Protein AF-A0AAJ4EKH4-F1 (afdb_monomer_lite)

Organism: Spiroplasma citri (NCBI:txid2133)

Foldseek 3Di:
DDPDPDPLVVVVVVCVPDPFFKDKDKDDPPPCVVVVSLVVVVWDKDKDWDADPDADPDPDPDRPRIIIMMIIGHPVCDPPDPDPPD

Sequence (86 aa):
MHNSFDINTYLDEFYRISKTKFMLIWMNRQQIDYLDWVRKKDMLYDFILWNKTNPMPTNNHIYQDKEYCMIIYSKKHRIPNYKNDY

Structure (mmCIF, N/CA/C/O backbone):
data_AF-A0AAJ4EKH4-F1
#
_entry.id   AF-A0AAJ4EKH4-F1
#
loop_
_atom_site.group_PDB
_atom_site.id
_atom_site.type_symbol
_atom_site.label_atom_id
_atom_site.label_alt_id
_atom_site.label_comp_id
_atom_site.label_asym_id
_atom_site.label_entity_id
_atom_site.label_seq_id
_atom_site.pdbx_PDB_ins_code
_atom_site.Cartn_x
_atom_site.Cartn_y
_atom_site.Cartn_z
_atom_site.occupancy
_atom_site.B_iso_or_equiv
_atom_site.auth_seq_id
_atom_site.auth_comp_id
_atom_site.auth_asym_id
_atom_site.auth_atom_id
_atom_site.pdbx_PDB_model_num
ATOM 1 N N . MET A 1 1 ? 18.586 -15.527 17.649 1.00 37.34 1 MET A N 1
ATOM 2 C CA . MET A 1 1 ? 17.309 -15.589 16.906 1.00 37.34 1 MET A CA 1
ATOM 3 C C . MET A 1 1 ? 17.065 -14.203 16.341 1.00 37.34 1 MET A C 1
ATOM 5 O O . MET A 1 1 ? 17.236 -13.244 17.078 1.00 37.34 1 MET A O 1
ATOM 9 N N . HIS A 1 2 ? 16.865 -14.112 15.027 1.00 41.25 2 HIS A N 1
ATOM 10 C CA . HIS A 1 2 ? 16.905 -12.880 14.234 1.00 41.25 2 HIS A CA 1
ATOM 11 C C . HIS A 1 2 ? 16.083 -11.734 14.846 1.00 41.25 2 HIS A C 1
ATOM 13 O O . HIS A 1 2 ? 14.882 -11.883 15.052 1.00 41.25 2 HIS A O 1
ATOM 19 N N . ASN A 1 3 ? 16.721 -10.574 15.040 1.00 42.91 3 ASN A N 1
ATOM 20 C CA . ASN A 1 3 ? 16.056 -9.275 15.181 1.00 42.91 3 ASN A CA 1
ATOM 21 C C . ASN A 1 3 ? 15.436 -8.889 13.826 1.00 42.91 3 ASN A C 1
ATOM 23 O O . ASN A 1 3 ? 15.896 -7.965 13.157 1.00 42.91 3 ASN A O 1
ATOM 27 N N . SER A 1 4 ? 14.460 -9.666 13.359 1.00 59.03 4 SER A N 1
ATOM 28 C CA . SER A 1 4 ? 13.680 -9.322 12.177 1.00 59.03 4 SER A CA 1
ATOM 29 C C . SER A 1 4 ? 12.875 -8.073 12.516 1.00 59.03 4 SER A C 1
ATOM 31 O O . SER A 1 4 ? 12.182 -8.041 13.530 1.00 59.03 4 SER A O 1
ATOM 33 N N . PHE A 1 5 ? 13.012 -7.025 11.707 1.00 65.25 5 PHE A N 1
ATOM 34 C CA . PHE A 1 5 ? 12.275 -5.782 11.890 1.00 65.25 5 PHE A CA 1
ATOM 35 C C . PHE A 1 5 ? 10.771 -6.070 11.794 1.00 65.25 5 PHE A C 1
ATOM 37 O O . PHE A 1 5 ? 10.277 -6.424 10.724 1.00 65.25 5 PHE A O 1
ATOM 44 N N . ASP A 1 6 ? 10.053 -5.964 12.914 1.00 74.94 6 ASP A N 1
ATOM 45 C CA . ASP A 1 6 ? 8.612 -6.192 12.937 1.00 74.94 6 ASP A CA 1
ATOM 46 C C . ASP A 1 6 ? 7.883 -4.970 12.370 1.00 74.94 6 ASP A C 1
ATOM 48 O O . ASP A 1 6 ? 7.617 -3.976 13.053 1.00 74.94 6 ASP A O 1
ATOM 52 N N . ILE A 1 7 ? 7.575 -5.067 11.078 1.00 77.38 7 ILE A N 1
ATOM 53 C CA . ILE A 1 7 ? 6.843 -4.061 10.310 1.00 77.38 7 ILE A CA 1
ATOM 54 C C . ILE A 1 7 ? 5.520 -3.696 10.983 1.00 77.38 7 ILE A C 1
ATOM 56 O O . ILE A 1 7 ? 5.163 -2.521 10.996 1.00 77.38 7 ILE A O 1
ATOM 60 N N . ASN A 1 8 ? 4.812 -4.655 11.584 1.00 79.31 8 ASN A N 1
ATOM 61 C CA . ASN A 1 8 ? 3.504 -4.385 12.180 1.00 79.31 8 ASN A CA 1
ATOM 62 C C . ASN A 1 8 ? 3.621 -3.482 13.407 1.00 79.31 8 ASN A C 1
ATOM 64 O O . ASN A 1 8 ? 2.891 -2.497 13.513 1.00 79.31 8 ASN A O 1
ATOM 68 N N . THR A 1 9 ? 4.577 -3.778 14.291 1.00 82.69 9 THR A N 1
ATOM 69 C CA . THR A 1 9 ? 4.848 -2.956 15.478 1.00 82.69 9 THR A CA 1
ATOM 70 C C . THR A 1 9 ? 5.279 -1.542 15.082 1.00 82.69 9 THR A C 1
ATOM 72 O O . THR A 1 9 ? 4.809 -0.562 15.660 1.00 82.69 9 THR A O 1
ATOM 75 N N . TYR A 1 10 ? 6.113 -1.408 14.046 1.00 83.69 10 TYR A N 1
ATOM 76 C CA . TYR A 1 10 ? 6.497 -0.098 13.518 1.00 83.69 10 TYR A CA 1
ATOM 77 C C . TYR A 1 10 ? 5.285 0.680 12.987 1.00 83.69 10 TYR A C 1
ATOM 79 O O . TYR A 1 10 ? 5.071 1.830 13.364 1.00 83.69 10 TYR A O 1
ATOM 87 N N . LEU A 1 11 ? 4.450 0.052 12.155 1.00 83.06 11 LEU A N 1
ATOM 88 C CA . LEU A 1 11 ? 3.240 0.681 11.621 1.00 83.06 11 LEU A CA 1
ATOM 89 C C . LEU A 1 11 ? 2.260 1.089 12.725 1.00 83.06 11 LEU A C 1
ATOM 91 O O . LEU A 1 11 ? 1.638 2.145 12.618 1.00 83.06 11 LEU A O 1
ATOM 95 N N . ASP A 1 12 ? 2.142 0.299 13.793 1.00 84.94 12 ASP A N 1
ATOM 96 C CA . ASP A 1 12 ? 1.281 0.617 14.932 1.00 84.94 12 ASP A CA 1
ATOM 97 C C . ASP A 1 12 ? 1.764 1.853 15.706 1.00 84.94 12 ASP A C 1
ATOM 99 O O . ASP A 1 12 ? 0.947 2.722 16.031 1.00 84.94 12 ASP A O 1
ATOM 103 N N . GLU A 1 13 ? 3.071 2.003 15.936 1.00 85.56 13 GLU A N 1
ATOM 104 C CA . GLU A 1 13 ? 3.625 3.213 16.561 1.00 85.56 13 GLU A CA 1
ATOM 105 C C . GLU A 1 13 ? 3.462 4.447 15.660 1.00 85.56 13 GLU A C 1
ATOM 107 O O . GLU A 1 13 ? 3.047 5.515 16.121 1.00 85.56 13 GLU A O 1
ATOM 112 N N . PHE A 1 14 ? 3.676 4.303 14.348 1.00 82.25 14 PHE A N 1
ATOM 113 C CA . PHE A 1 14 ? 3.404 5.378 13.386 1.00 82.25 14 PHE A CA 1
ATOM 114 C C . PHE A 1 14 ? 1.930 5.771 13.373 1.00 82.25 14 PHE A C 1
ATOM 116 O O . PHE A 1 14 ? 1.587 6.959 13.403 1.00 82.25 14 PHE A O 1
ATOM 123 N N . TYR A 1 15 ? 1.045 4.777 13.382 1.00 83.31 15 TYR A N 1
ATOM 124 C CA . TYR A 1 15 ? -0.387 4.995 13.461 1.00 83.31 15 TYR A CA 1
ATOM 125 C C . TYR A 1 15 ? -0.766 5.709 14.757 1.00 83.31 15 TYR A C 1
ATOM 127 O O . TYR A 1 15 ? -1.618 6.594 14.723 1.00 83.31 15 TYR A O 1
ATOM 135 N N . ARG A 1 16 ? -0.141 5.381 15.891 1.00 85.12 16 ARG A N 1
ATOM 136 C CA . ARG A 1 16 ? -0.379 6.045 17.180 1.00 85.12 16 ARG A CA 1
ATOM 137 C C . ARG A 1 16 ? 0.037 7.516 17.161 1.00 85.12 16 ARG A C 1
ATOM 139 O O . ARG A 1 16 ? -0.735 8.359 17.616 1.00 85.12 16 ARG A O 1
ATOM 146 N N . ILE A 1 17 ? 1.222 7.825 16.635 1.00 86.56 17 ILE A N 1
ATOM 147 C CA . ILE A 1 17 ? 1.785 9.187 16.625 1.00 86.56 17 ILE A CA 1
ATOM 148 C C . ILE A 1 17 ? 1.053 10.089 15.620 1.00 86.56 17 ILE A C 1
ATOM 150 O O . ILE A 1 17 ? 0.858 11.283 15.865 1.00 86.56 17 ILE A O 1
ATOM 154 N N . SER A 1 18 ? 0.618 9.530 14.491 1.00 79.31 18 SER A N 1
ATOM 155 C CA . SER A 1 18 ? 0.024 10.314 13.414 1.00 79.31 18 SER A CA 1
ATOM 156 C C . SER A 1 18 ? -1.397 10.793 13.753 1.00 79.31 18 SER A C 1
ATOM 158 O O . SER A 1 18 ? -2.323 9.992 13.928 1.00 79.31 18 SER A O 1
ATOM 160 N N . LYS A 1 19 ? -1.592 12.119 13.842 1.00 75.62 19 LYS A N 1
ATOM 161 C CA . LYS A 1 19 ? -2.909 12.753 14.079 1.00 75.62 19 LYS A CA 1
ATOM 162 C C . LYS A 1 19 ? -3.830 12.601 12.868 1.00 75.62 19 LYS A C 1
ATOM 164 O O . LYS A 1 19 ? -4.988 12.214 13.007 1.00 75.62 19 LYS A O 1
ATOM 169 N N . THR A 1 20 ? -3.286 12.856 11.683 1.00 75.31 20 THR A N 1
ATOM 170 C CA . THR A 1 20 ? -3.952 12.639 10.398 1.00 75.31 20 THR A CA 1
ATOM 171 C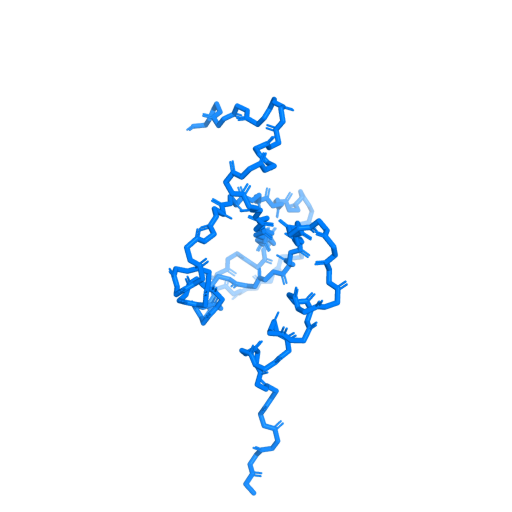 C . THR A 1 20 ? -3.476 11.303 9.869 1.00 75.31 20 THR A C 1
ATOM 173 O O . THR A 1 20 ? -2.312 11.191 9.509 1.00 75.31 20 THR A O 1
ATOM 176 N N . LYS A 1 21 ? -4.335 10.275 9.839 1.00 78.81 21 LYS A N 1
ATOM 177 C CA . LYS A 1 21 ? -3.926 8.932 9.396 1.00 78.81 21 LYS A CA 1
ATOM 178 C C . LYS A 1 21 ? -3.692 8.929 7.882 1.00 78.81 21 LYS A C 1
ATOM 180 O O . LYS A 1 21 ? -4.584 8.583 7.111 1.00 78.81 21 LYS A O 1
ATOM 185 N N . PHE A 1 22 ? -2.513 9.389 7.498 1.00 81.44 22 PHE A N 1
ATOM 186 C CA . PHE A 1 22 ? -1.976 9.451 6.153 1.00 81.44 22 PHE A CA 1
ATOM 187 C C . PHE A 1 22 ? -0.524 8.987 6.230 1.00 81.44 22 PHE A C 1
ATOM 189 O O . PHE A 1 22 ? 0.245 9.484 7.056 1.00 81.44 22 PHE A O 1
ATOM 196 N N . MET A 1 23 ? -0.168 8.015 5.404 1.00 81.75 23 MET A N 1
ATOM 197 C CA . MET A 1 23 ? 1.157 7.419 5.381 1.00 81.75 23 MET A CA 1
ATOM 198 C C . MET A 1 23 ?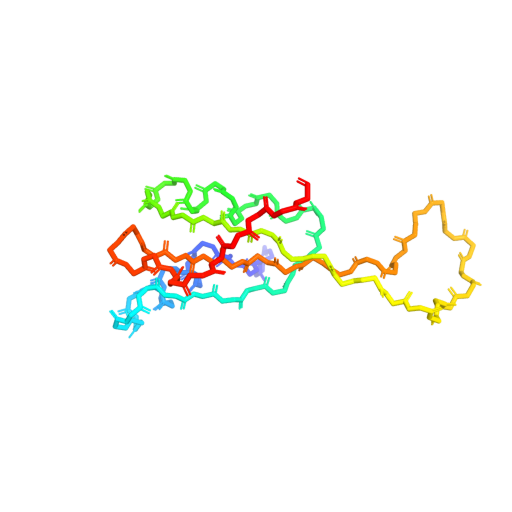 1.538 7.102 3.943 1.00 81.75 23 MET A C 1
ATOM 200 O O . MET A 1 23 ? 0.710 6.634 3.167 1.00 81.75 23 MET A O 1
ATOM 204 N N . LEU A 1 24 ? 2.795 7.353 3.598 1.00 83.44 24 LEU A N 1
ATOM 205 C CA . LEU A 1 24 ? 3.356 7.046 2.292 1.00 83.44 24 LEU A CA 1
ATOM 206 C C . LEU A 1 24 ? 4.569 6.151 2.519 1.00 83.44 24 LEU A C 1
ATOM 208 O O . LEU A 1 24 ? 5.492 6.530 3.241 1.00 83.44 24 LEU A O 1
ATOM 212 N N . ILE A 1 25 ? 4.525 4.943 1.964 1.00 83.06 25 ILE A N 1
ATOM 213 C CA . ILE A 1 25 ? 5.523 3.901 2.200 1.00 83.06 25 ILE A CA 1
ATOM 214 C C . ILE A 1 25 ? 6.054 3.418 0.859 1.00 83.06 25 ILE A C 1
ATOM 216 O O . ILE A 1 25 ? 5.305 2.889 0.039 1.00 83.06 25 ILE A O 1
ATOM 220 N N . TRP A 1 26 ? 7.360 3.556 0.664 1.00 81.19 26 TRP A N 1
ATOM 221 C CA . TRP A 1 26 ? 8.066 2.947 -0.456 1.00 81.19 26 TRP A CA 1
ATOM 222 C C . TRP A 1 26 ? 8.368 1.490 -0.137 1.00 81.19 26 TRP A C 1
ATOM 224 O O . TRP A 1 26 ? 8.913 1.183 0.924 1.00 81.19 26 TRP A O 1
ATOM 234 N N . MET A 1 27 ? 7.978 0.596 -1.039 1.00 75.50 27 MET A N 1
ATOM 235 C CA . MET A 1 27 ? 8.071 -0.840 -0.838 1.00 75.50 27 MET A CA 1
ATOM 236 C C . MET A 1 27 ? 8.384 -1.609 -2.118 1.00 75.50 27 MET A C 1
ATOM 238 O O . MET A 1 27 ? 8.127 -1.166 -3.235 1.00 75.50 27 MET A O 1
ATOM 242 N N . ASN A 1 28 ? 8.919 -2.813 -1.940 1.00 74.62 28 ASN A N 1
ATOM 243 C CA . ASN A 1 28 ? 9.060 -3.790 -3.014 1.00 74.62 28 ASN A CA 1
ATOM 244 C C . ASN A 1 28 ? 7.786 -4.632 -3.144 1.00 74.62 28 ASN A C 1
ATOM 246 O O . ASN A 1 28 ? 7.065 -4.855 -2.172 1.00 74.62 28 ASN A O 1
ATOM 250 N N . ARG A 1 29 ? 7.555 -5.202 -4.335 1.00 68.06 29 ARG A N 1
ATOM 251 C CA . ARG A 1 29 ? 6.365 -6.021 -4.651 1.00 68.06 29 ARG A CA 1
ATOM 252 C C . ARG A 1 29 ? 6.109 -7.177 -3.668 1.00 68.06 29 ARG A C 1
ATOM 254 O O . ARG A 1 29 ? 4.982 -7.637 -3.546 1.00 68.06 29 ARG A O 1
ATOM 261 N N . GLN A 1 30 ? 7.152 -7.677 -3.007 1.00 69.69 30 GLN A N 1
ATOM 262 C CA . GLN A 1 30 ? 7.077 -8.819 -2.091 1.00 69.69 30 GLN A CA 1
ATOM 263 C C . GLN A 1 30 ? 6.600 -8.460 -0.672 1.00 69.69 30 GLN A C 1
ATOM 265 O O . GLN A 1 30 ? 6.407 -9.363 0.136 1.00 69.69 30 GLN A O 1
ATOM 270 N N . GLN A 1 31 ? 6.396 -7.180 -0.346 1.00 71.12 31 GLN A N 1
ATOM 271 C CA . GLN A 1 31 ? 6.045 -6.750 1.012 1.00 71.12 31 GLN A CA 1
ATOM 272 C C . GLN A 1 31 ? 4.528 -6.829 1.274 1.00 71.12 31 GLN A C 1
ATOM 274 O O . GLN A 1 31 ? 3.851 -5.821 1.465 1.00 71.12 31 GLN A O 1
ATOM 279 N N . ILE A 1 32 ? 4.005 -8.059 1.279 1.00 70.94 32 ILE A N 1
ATOM 280 C CA . ILE A 1 32 ? 2.580 -8.383 1.479 1.00 70.94 32 ILE A CA 1
ATOM 281 C C . ILE A 1 32 ? 2.099 -8.006 2.893 1.00 70.94 32 ILE A C 1
ATOM 283 O O . ILE A 1 32 ? 0.949 -7.603 3.057 1.00 70.94 32 ILE A O 1
ATOM 287 N N . ASP A 1 33 ? 2.981 -8.038 3.893 1.00 77.06 33 ASP A N 1
ATOM 288 C CA . ASP A 1 33 ? 2.634 -7.810 5.305 1.00 77.06 33 ASP A CA 1
ATOM 289 C C . ASP A 1 33 ? 1.968 -6.446 5.569 1.00 77.06 33 ASP A C 1
ATOM 291 O O . ASP A 1 33 ? 1.082 -6.330 6.418 1.00 77.06 33 ASP A O 1
ATOM 295 N N . TYR A 1 34 ? 2.323 -5.410 4.798 1.00 77.56 34 TYR A N 1
ATOM 296 C CA . TYR A 1 34 ? 1.693 -4.094 4.924 1.00 77.56 34 TYR A CA 1
ATOM 297 C C . TYR A 1 34 ? 0.222 -4.105 4.489 1.00 77.56 34 TYR A C 1
ATOM 299 O O . TYR A 1 34 ? -0.599 -3.418 5.095 1.00 77.56 34 TYR A O 1
ATOM 307 N N . LEU A 1 35 ? -0.130 -4.881 3.457 1.00 78.25 35 LEU A N 1
ATOM 308 C CA . LEU A 1 35 ? -1.509 -4.977 2.969 1.00 78.25 35 LEU A CA 1
ATOM 309 C C . LEU A 1 35 ? -2.419 -5.625 4.010 1.00 78.25 35 LEU A C 1
ATOM 311 O O . LEU A 1 35 ? -3.538 -5.157 4.236 1.00 78.25 35 LEU A O 1
ATOM 315 N N . ASP A 1 36 ? -1.928 -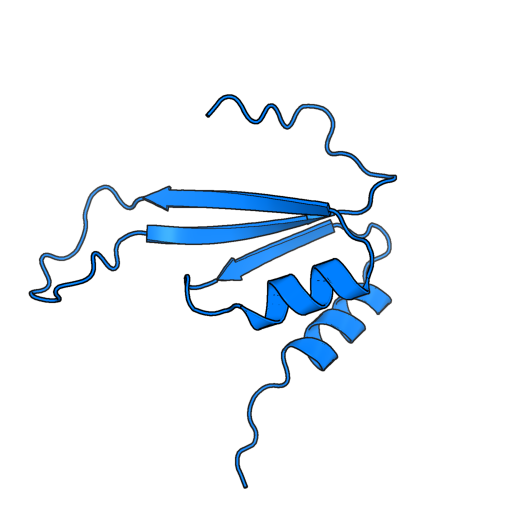6.667 4.675 1.00 82.69 36 ASP A N 1
ATOM 316 C CA . ASP A 1 36 ? -2.671 -7.331 5.740 1.00 82.69 36 ASP A CA 1
ATOM 317 C C . ASP A 1 36 ? -2.849 -6.417 6.958 1.00 82.69 36 ASP A C 1
ATOM 319 O O . ASP A 1 36 ? -3.927 -6.403 7.562 1.00 82.69 36 ASP A O 1
ATOM 323 N N . TRP A 1 37 ? -1.849 -5.593 7.288 1.00 85.25 37 TRP A N 1
ATOM 324 C CA . TRP A 1 37 ? -1.972 -4.585 8.343 1.00 85.25 37 TRP A CA 1
ATOM 325 C C . TRP A 1 37 ? -3.032 -3.522 8.009 1.00 85.25 37 TRP A C 1
ATOM 327 O O . TRP A 1 37 ? -3.917 -3.250 8.826 1.00 85.25 37 TRP A O 1
ATOM 337 N N . VAL A 1 38 ? -3.008 -2.971 6.790 1.00 84.50 38 VAL A N 1
ATOM 338 C CA . VAL A 1 38 ? -3.982 -1.962 6.331 1.00 84.50 38 VAL A CA 1
ATOM 339 C C . VAL A 1 38 ? -5.410 -2.505 6.374 1.00 84.50 38 VAL A C 1
ATOM 341 O O . VAL A 1 38 ? -6.316 -1.825 6.865 1.00 84.50 38 VAL A O 1
ATOM 344 N N . ARG A 1 39 ? -5.607 -3.751 5.918 1.00 82.12 39 ARG A N 1
ATOM 345 C CA . ARG A 1 39 ? -6.909 -4.436 5.954 1.00 82.12 39 ARG A CA 1
ATOM 346 C C . ARG A 1 39 ? -7.419 -4.621 7.380 1.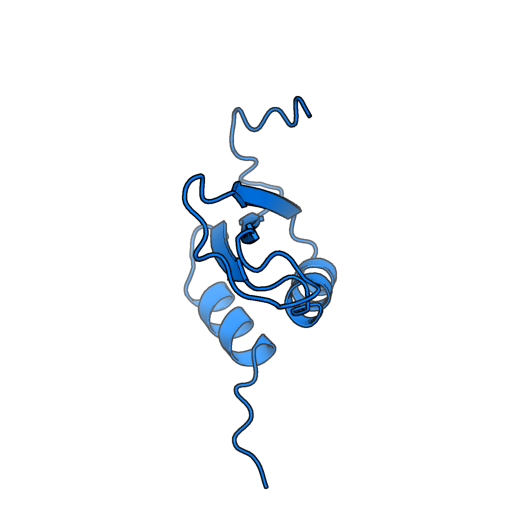00 82.12 39 ARG A C 1
ATOM 348 O O . ARG A 1 39 ? -8.585 -4.339 7.640 1.00 82.12 39 ARG A O 1
ATOM 355 N N . LYS A 1 40 ? -6.557 -5.033 8.318 1.00 86.62 40 LYS A N 1
ATOM 356 C CA . LYS A 1 40 ? -6.922 -5.190 9.740 1.00 86.62 40 LYS A CA 1
ATOM 357 C C . LYS A 1 40 ? -7.359 -3.876 10.394 1.00 86.62 40 LYS A C 1
ATOM 359 O O . LYS A 1 40 ? -8.194 -3.901 11.293 1.00 86.62 40 LYS A O 1
ATOM 364 N N . LYS A 1 41 ? -6.804 -2.737 9.967 1.00 82.00 41 LYS A N 1
ATOM 365 C CA . LYS A 1 41 ? -7.125 -1.403 10.509 1.00 82.00 41 LYS A CA 1
ATOM 366 C C . LYS A 1 41 ? -8.270 -0.690 9.771 1.00 82.00 41 LYS A C 1
ATOM 368 O O . LYS A 1 41 ? -8.562 0.456 10.106 1.00 82.00 41 LYS A O 1
ATOM 373 N N . ASP A 1 42 ? -8.908 -1.343 8.794 1.00 81.88 42 ASP A N 1
ATOM 374 C CA . ASP A 1 42 ? -9.995 -0.788 7.966 1.00 81.88 42 ASP A CA 1
ATOM 375 C C . ASP A 1 42 ? -9.630 0.555 7.288 1.00 81.88 42 ASP A C 1
ATOM 377 O O . ASP A 1 42 ? -10.441 1.481 7.157 1.00 81.88 42 ASP A O 1
ATOM 381 N N . MET A 1 43 ? -8.367 0.678 6.870 1.00 81.06 43 MET A N 1
ATOM 382 C CA . MET A 1 43 ? -7.842 1.856 6.177 1.00 81.06 43 MET A CA 1
ATOM 383 C C . MET A 1 43 ? -7.917 1.688 4.656 1.00 81.06 43 MET A C 1
ATOM 385 O O . MET A 1 43 ? -7.961 0.574 4.135 1.00 81.06 43 MET A O 1
ATOM 389 N N . LEU A 1 44 ? -7.937 2.810 3.935 1.00 82.19 44 LEU A N 1
ATOM 390 C CA . LEU A 1 44 ? -7.854 2.815 2.477 1.00 82.19 44 LEU A CA 1
ATOM 391 C C . LEU A 1 44 ? -6.389 2.844 2.055 1.00 82.19 44 LEU A C 1
ATOM 393 O O . LEU A 1 44 ? -5.550 3.415 2.757 1.00 82.19 44 LEU A O 1
ATOM 397 N N . TYR A 1 45 ? -6.097 2.243 0.907 1.00 82.25 45 TYR A N 1
ATOM 398 C CA . TYR A 1 45 ? -4.778 2.298 0.305 1.00 82.25 45 TYR A CA 1
ATOM 399 C C . TYR A 1 45 ? -4.862 2.470 -1.207 1.00 82.25 45 TYR A C 1
ATOM 401 O O . TYR A 1 45 ? -5.793 1.970 -1.832 1.00 82.25 45 TYR A O 1
ATOM 409 N N . ASP A 1 46 ? -3.857 3.133 -1.766 1.00 82.31 46 ASP A N 1
ATOM 410 C CA . ASP A 1 46 ? -3.631 3.283 -3.200 1.00 82.31 46 ASP A CA 1
ATOM 411 C C . ASP A 1 46 ? -2.161 3.001 -3.526 1.00 82.31 46 ASP A C 1
ATOM 413 O O . ASP A 1 46 ? -1.277 3.158 -2.678 1.00 82.31 46 ASP A O 1
ATOM 417 N N . PHE A 1 47 ? -1.893 2.583 -4.763 1.00 80.81 47 PHE A N 1
ATOM 418 C CA . PHE A 1 47 ? -0.543 2.304 -5.243 1.00 80.81 47 PHE A CA 1
ATOM 419 C C . PHE A 1 47 ? -0.111 3.326 -6.290 1.00 80.81 47 PHE A C 1
ATOM 421 O O . PHE A 1 47 ? -0.827 3.605 -7.247 1.00 80.81 47 PHE A O 1
ATOM 428 N N . ILE A 1 48 ? 1.106 3.833 -6.133 1.00 80.38 48 ILE A N 1
ATOM 429 C CA . ILE A 1 48 ? 1.822 4.611 -7.134 1.00 80.38 48 ILE A CA 1
ATOM 430 C C . ILE A 1 48 ? 2.999 3.774 -7.612 1.00 80.38 48 ILE A C 1
ATOM 432 O O . ILE A 1 48 ? 3.776 3.249 -6.815 1.00 80.38 48 ILE A O 1
ATOM 436 N N . LEU A 1 49 ? 3.125 3.655 -8.929 1.00 79.62 49 LEU A N 1
ATOM 437 C CA . LEU A 1 49 ? 4.244 2.992 -9.575 1.00 79.62 49 LEU A CA 1
ATOM 438 C C . LEU A 1 49 ? 5.207 4.046 -10.113 1.00 79.62 49 LEU A C 1
ATOM 440 O O . LEU A 1 49 ? 4.830 4.847 -10.968 1.00 79.62 49 LEU A O 1
ATOM 444 N N . TRP A 1 50 ? 6.454 4.012 -9.655 1.00 75.25 50 TRP A N 1
ATOM 445 C CA . TRP A 1 50 ? 7.526 4.799 -10.246 1.00 75.25 50 TRP A CA 1
ATOM 446 C C . TRP A 1 50 ? 8.381 3.908 -11.146 1.00 75.25 50 TRP A C 1
ATOM 448 O O . TRP A 1 50 ? 9.091 3.020 -10.673 1.00 75.25 50 TRP A O 1
ATOM 458 N N . ASN A 1 51 ? 8.321 4.159 -12.454 1.00 74.19 51 ASN A N 1
ATOM 459 C CA . ASN A 1 51 ? 9.165 3.491 -13.440 1.00 74.19 51 ASN A CA 1
ATOM 460 C C . ASN A 1 51 ? 10.371 4.384 -13.749 1.00 74.19 51 ASN A C 1
ATOM 462 O O . ASN A 1 51 ? 10.210 5.476 -14.302 1.00 74.19 51 ASN A O 1
ATOM 466 N N . LYS A 1 52 ? 11.583 3.931 -13.422 1.00 71.81 52 LYS A N 1
ATOM 467 C CA . LYS A 1 52 ? 12.808 4.641 -13.815 1.00 71.81 52 LYS A CA 1
ATOM 468 C C . LYS A 1 52 ? 13.013 4.498 -15.326 1.00 71.81 52 LYS A C 1
ATOM 470 O O . LYS A 1 52 ? 12.964 3.397 -15.862 1.00 71.81 52 LYS A O 1
ATOM 475 N N . THR A 1 53 ? 13.252 5.612 -16.014 1.00 69.19 53 THR A N 1
ATOM 476 C CA . THR A 1 53 ? 13.438 5.651 -17.478 1.00 69.19 53 THR A CA 1
ATOM 477 C C . THR A 1 53 ? 14.842 5.249 -17.932 1.00 69.19 53 THR A C 1
ATOM 479 O O . THR A 1 53 ? 15.030 4.956 -19.108 1.00 69.19 53 THR A O 1
ATOM 482 N N . ASN A 1 54 ? 15.819 5.214 -17.019 1.00 71.25 54 ASN A N 1
ATOM 483 C CA . ASN A 1 54 ? 17.199 4.809 -17.295 1.00 71.25 54 ASN A CA 1
ATOM 484 C C . ASN A 1 54 ? 17.634 3.670 -16.358 1.00 71.25 54 ASN A C 1
ATOM 486 O O . ASN A 1 54 ? 18.336 3.911 -15.371 1.00 71.25 54 ASN A O 1
ATOM 490 N N . PRO A 1 55 ? 17.155 2.444 -16.599 1.00 64.25 55 PRO A N 1
ATOM 491 C CA . PRO A 1 55 ? 17.523 1.304 -15.784 1.00 64.25 55 PRO A CA 1
ATOM 492 C C . PRO A 1 55 ? 18.948 0.841 -16.078 1.00 64.25 55 PRO A C 1
ATOM 494 O O . PRO A 1 55 ? 19.388 0.830 -17.228 1.00 64.25 55 PRO A O 1
ATOM 497 N N . MET A 1 56 ? 19.677 0.429 -15.038 1.00 69.50 56 MET A N 1
ATOM 498 C CA . MET A 1 56 ? 20.965 -0.227 -15.244 1.00 69.50 56 MET A CA 1
ATOM 499 C C . MET A 1 56 ? 20.693 -1.563 -15.950 1.00 69.50 56 MET A C 1
ATOM 501 O O . MET A 1 56 ? 19.925 -2.362 -15.404 1.00 69.50 56 MET A O 1
ATOM 505 N N . PRO A 1 57 ? 21.281 -1.825 -17.133 1.00 64.06 57 PRO A N 1
ATOM 506 C CA . PRO A 1 57 ? 21.030 -3.043 -17.895 1.00 64.06 57 PRO A CA 1
ATOM 507 C C . PRO A 1 57 ? 21.646 -4.229 -17.152 1.00 64.06 57 PRO A C 1
ATOM 509 O O . PRO A 1 57 ? 22.787 -4.623 -17.377 1.00 64.06 57 PRO A O 1
ATOM 512 N N . THR A 1 58 ? 20.893 -4.763 -16.199 1.00 59.75 58 THR A N 1
ATOM 513 C CA . THR A 1 58 ? 21.322 -5.847 -15.323 1.00 59.75 58 THR A CA 1
ATOM 514 C C . THR A 1 58 ? 20.634 -7.116 -15.800 1.00 59.75 58 THR A C 1
ATOM 516 O O . THR A 1 58 ? 19.431 -7.111 -16.043 1.00 59.75 58 THR A O 1
ATOM 519 N N . ASN A 1 59 ? 21.385 -8.209 -15.944 1.00 53.94 59 ASN A N 1
ATOM 520 C CA . ASN A 1 59 ? 20.926 -9.461 -16.559 1.00 53.94 59 ASN A CA 1
ATOM 521 C C . ASN A 1 59 ? 20.010 -10.302 -15.635 1.00 53.94 59 ASN A C 1
ATOM 523 O O . ASN A 1 59 ? 20.117 -11.526 -15.573 1.00 53.94 59 ASN A O 1
ATOM 527 N N . ASN A 1 60 ? 19.136 -9.644 -14.870 1.00 57.94 60 ASN A N 1
ATOM 528 C CA . ASN A 1 60 ? 18.154 -10.292 -14.012 1.00 57.94 60 ASN A CA 1
ATOM 529 C C . ASN A 1 60 ? 16.835 -10.439 -14.780 1.00 57.94 60 ASN A C 1
ATOM 531 O O . ASN A 1 60 ? 16.345 -9.488 -15.377 1.00 57.94 60 ASN A O 1
ATOM 535 N N . HIS A 1 61 ? 16.209 -11.618 -14.697 1.00 56.97 61 HIS A N 1
ATOM 536 C CA . HIS A 1 61 ? 14.906 -11.930 -15.315 1.00 56.97 61 HIS A CA 1
ATOM 537 C C . HIS A 1 61 ? 13.738 -11.050 -14.819 1.00 56.97 61 HIS A C 1
ATOM 539 O O . HIS A 1 61 ? 12.610 -11.180 -15.291 1.00 56.97 61 HIS A O 1
ATOM 545 N N . ILE A 1 62 ? 13.984 -10.176 -13.841 1.00 59.56 62 ILE A N 1
ATOM 546 C CA . ILE A 1 62 ? 12.998 -9.306 -13.213 1.00 59.56 62 ILE A CA 1
ATOM 547 C C . ILE A 1 62 ? 13.490 -7.871 -13.383 1.00 59.56 62 ILE A C 1
ATOM 549 O O . ILE A 1 62 ? 14.543 -7.523 -12.851 1.00 59.56 62 ILE A O 1
ATOM 553 N N . TYR A 1 63 ? 12.715 -7.045 -14.088 1.00 56.84 63 TYR A N 1
ATOM 554 C CA . TYR A 1 63 ? 12.946 -5.603 -14.182 1.00 56.84 63 TYR A CA 1
ATOM 555 C C . TYR A 1 63 ? 12.915 -4.988 -12.775 1.00 56.84 63 TYR A C 1
ATOM 557 O O . TYR A 1 63 ? 11.847 -4.872 -12.169 1.00 56.84 63 TYR A O 1
ATOM 565 N N . GLN A 1 64 ? 14.082 -4.613 -12.246 1.00 60.34 64 GLN A N 1
ATOM 566 C CA . GLN A 1 64 ? 14.239 -3.981 -10.924 1.00 60.34 64 GLN A CA 1
ATOM 567 C C . GLN A 1 64 ? 13.878 -2.484 -10.937 1.00 60.34 64 GLN A C 1
ATOM 569 O O . GLN A 1 64 ? 14.049 -1.778 -9.949 1.00 60.34 64 GLN A O 1
ATOM 574 N N . ASP A 1 65 ? 13.346 -2.002 -12.056 1.00 58.53 65 ASP A N 1
ATOM 575 C CA . ASP A 1 65 ? 13.232 -0.577 -12.385 1.00 58.53 65 ASP A CA 1
ATOM 576 C C . ASP A 1 65 ? 11.930 0.057 -11.896 1.00 58.53 65 ASP A C 1
ATOM 578 O O . ASP A 1 65 ? 11.640 1.225 -12.169 1.00 58.53 65 ASP A O 1
ATOM 582 N N . LYS A 1 66 ? 11.135 -0.756 -11.200 1.00 67.50 66 LYS A N 1
ATOM 583 C CA . LYS A 1 66 ? 9.798 -0.449 -10.722 1.00 67.50 66 LYS A CA 1
ATOM 584 C C . LYS A 1 66 ? 9.832 -0.320 -9.210 1.00 67.50 66 LYS A C 1
ATOM 586 O O . LYS A 1 66 ? 9.910 -1.322 -8.500 1.00 67.50 66 LYS A O 1
ATOM 591 N N . GLU A 1 67 ? 9.749 0.910 -8.727 1.00 72.88 67 GLU A N 1
ATOM 592 C CA . GLU A 1 67 ? 9.554 1.185 -7.308 1.00 72.88 67 GLU A CA 1
ATOM 593 C C . GLU A 1 67 ? 8.056 1.321 -7.039 1.00 72.88 67 GLU A C 1
ATOM 595 O O . GLU A 1 67 ? 7.349 2.062 -7.730 1.00 72.88 67 GLU A O 1
ATOM 600 N N . TYR A 1 68 ? 7.559 0.579 -6.051 1.00 76.94 68 TYR A N 1
ATOM 601 C CA . TYR A 1 68 ? 6.166 0.660 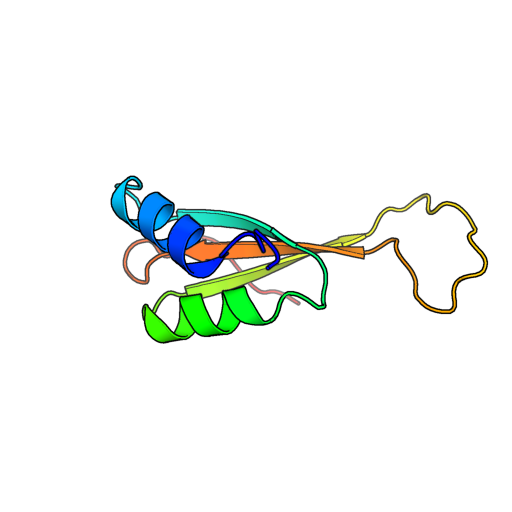-5.635 1.00 76.94 68 TYR A CA 1
ATOM 602 C C . TYR A 1 68 ? 6.067 1.576 -4.422 1.00 76.94 68 TYR A C 1
ATOM 604 O O . TYR A 1 68 ? 6.812 1.455 -3.453 1.00 76.94 68 TYR A O 1
ATOM 612 N N . CYS A 1 69 ? 5.118 2.492 -4.463 1.00 81.88 69 CYS A N 1
ATOM 613 C CA . CYS A 1 69 ? 4.783 3.354 -3.351 1.00 81.88 69 CYS A CA 1
ATOM 614 C C . CYS A 1 69 ? 3.336 3.078 -2.961 1.00 81.88 69 CYS A C 1
ATOM 616 O O . CYS A 1 69 ? 2.434 3.210 -3.784 1.00 81.88 69 CYS A O 1
ATOM 618 N N . MET A 1 70 ? 3.101 2.704 -1.708 1.00 82.56 70 MET A N 1
ATOM 619 C CA . MET A 1 70 ? 1.758 2.561 -1.164 1.00 82.56 70 MET A CA 1
ATOM 620 C C . MET A 1 70 ? 1.401 3.797 -0.346 1.00 82.56 70 MET A C 1
ATOM 622 O O . MET A 1 70 ? 2.125 4.187 0.573 1.00 82.56 70 MET A O 1
ATOM 626 N N . ILE A 1 71 ? 0.264 4.400 -0.670 1.00 83.44 71 ILE A N 1
ATOM 627 C CA . ILE A 1 71 ? -0.339 5.477 0.105 1.00 83.44 71 ILE A CA 1
ATOM 628 C C . ILE A 1 71 ? -1.449 4.859 0.938 1.00 83.44 71 ILE A C 1
ATOM 630 O O . ILE A 1 71 ? -2.338 4.224 0.389 1.00 83.44 71 ILE A O 1
ATOM 634 N N . ILE A 1 72 ? -1.416 5.062 2.249 1.00 83.56 72 ILE A N 1
ATOM 635 C CA . ILE A 1 72 ? -2.426 4.592 3.195 1.00 83.56 72 ILE A CA 1
ATOM 636 C C . ILE A 1 72 ? -3.104 5.819 3.794 1.00 83.56 72 ILE A C 1
ATOM 638 O O . ILE A 1 72 ? -2.431 6.724 4.290 1.00 83.56 72 ILE A O 1
ATOM 642 N N . TYR A 1 73 ? -4.431 5.856 3.787 1.00 81.94 73 TYR A N 1
ATOM 643 C CA . TYR A 1 73 ? -5.190 6.988 4.308 1.00 81.94 73 TYR A CA 1
ATOM 644 C C . TYR A 1 73 ? -6.502 6.569 4.979 1.00 81.94 73 TYR A C 1
ATOM 646 O O . TYR A 1 73 ? -7.081 5.516 4.707 1.00 81.94 73 TYR A O 1
ATOM 654 N N . SER A 1 74 ? -6.987 7.395 5.911 1.00 79.00 74 SER A N 1
ATOM 655 C CA . SER A 1 74 ? -8.285 7.152 6.554 1.00 79.00 74 SER A CA 1
ATOM 656 C C . SER A 1 74 ? -9.457 7.435 5.615 1.00 79.00 74 SER A C 1
ATOM 658 O O . SER A 1 74 ? -9.434 8.395 4.848 1.00 79.00 74 SER A O 1
ATOM 660 N N . LYS A 1 75 ? -10.562 6.700 5.794 1.00 70.19 75 LYS A N 1
ATOM 661 C CA . LYS A 1 75 ? -11.836 6.941 5.090 1.00 70.19 75 LYS A CA 1
ATOM 662 C C . LYS A 1 75 ? -12.374 8.371 5.254 1.00 70.19 75 LYS A C 1
ATOM 664 O O . LYS A 1 75 ? -13.053 8.870 4.363 1.00 70.19 75 LYS A O 1
ATOM 669 N N . LYS A 1 76 ? -12.075 9.030 6.383 1.00 66.50 76 LYS A N 1
ATOM 670 C CA . LYS A 1 76 ? -12.511 10.407 6.682 1.00 66.50 76 LYS A CA 1
ATOM 671 C C .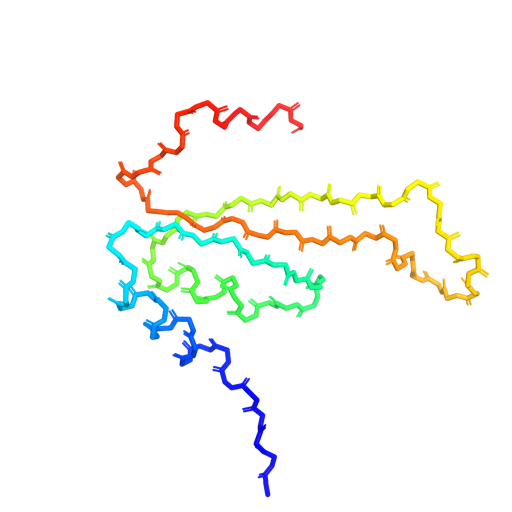 LYS A 1 76 ? -11.684 11.469 5.954 1.00 66.50 76 LYS A C 1
ATOM 673 O O . LYS A 1 76 ? -12.210 12.528 5.645 1.00 66.50 76 LYS A O 1
ATOM 678 N N . HIS A 1 77 ? -10.412 11.184 5.685 1.00 61.69 77 HIS A N 1
ATOM 679 C CA . HIS A 1 77 ? -9.510 12.021 4.893 1.00 61.69 77 HIS A CA 1
ATOM 680 C C . HIS A 1 77 ? -9.315 11.382 3.516 1.00 61.69 77 HIS A C 1
ATOM 682 O O . HIS A 1 77 ? -8.197 11.039 3.132 1.00 61.69 77 HIS A O 1
ATOM 688 N N . ARG A 1 78 ? -10.412 11.197 2.767 1.00 56.91 78 ARG A N 1
ATOM 689 C CA . ARG A 1 78 ? -10.284 10.958 1.326 1.00 56.91 78 ARG A CA 1
ATOM 690 C C . ARG A 1 78 ? -9.473 12.110 0.753 1.00 56.91 78 ARG A C 1
ATOM 692 O O . ARG A 1 78 ? -9.845 13.261 0.964 1.00 56.91 78 ARG A O 1
ATOM 699 N N . ILE A 1 79 ? -8.374 11.795 0.075 1.00 57.75 79 ILE A N 1
ATOM 700 C CA . ILE A 1 79 ? -7.579 12.791 -0.637 1.00 57.75 79 ILE A CA 1
ATOM 701 C C . ILE A 1 79 ? -8.519 13.389 -1.690 1.00 57.75 79 ILE A C 1
ATOM 703 O O . ILE A 1 79 ? -8.945 12.662 -2.595 1.00 57.75 79 ILE A O 1
ATOM 707 N N . PRO A 1 80 ? -8.924 14.665 -1.564 1.00 44.28 80 PRO A N 1
ATOM 708 C CA . PRO A 1 80 ? -9.743 15.274 -2.589 1.00 44.28 80 PRO A CA 1
ATOM 709 C C . PRO A 1 80 ? -8.884 15.309 -3.855 1.00 44.28 80 PRO A C 1
ATOM 711 O O . PRO A 1 80 ? -7.793 15.874 -3.836 1.00 44.28 80 PRO A O 1
ATOM 714 N N . ASN A 1 81 ? -9.370 14.672 -4.926 1.00 50.28 81 ASN A N 1
ATOM 715 C CA . ASN A 1 81 ? -8.773 14.600 -6.271 1.00 50.28 81 ASN A CA 1
ATOM 716 C C . ASN A 1 81 ? -7.866 13.403 -6.617 1.00 50.28 81 ASN A C 1
ATOM 718 O O . ASN A 1 81 ? -7.235 13.448 -7.672 1.00 50.28 81 ASN A O 1
ATOM 722 N N . TYR A 1 82 ? -7.833 12.307 -5.848 1.00 50.75 82 TYR A N 1
ATOM 723 C CA . TYR A 1 82 ? -7.266 11.062 -6.393 1.00 50.75 82 TYR A CA 1
ATOM 724 C C . TYR A 1 82 ? -8.269 10.420 -7.368 1.00 50.75 82 TYR A C 1
ATOM 726 O O . TYR A 1 82 ? -9.183 9.701 -6.963 1.00 50.75 82 TYR A O 1
ATOM 734 N N . LYS A 1 83 ? -8.144 10.753 -8.657 1.00 46.78 83 LYS A N 1
ATOM 735 C CA . LYS A 1 83 ? -8.793 10.024 -9.749 1.00 46.78 83 LYS A CA 1
ATOM 736 C C . LYS A 1 83 ? -7.873 8.888 -10.168 1.00 46.78 83 LYS A C 1
ATOM 738 O O . LYS A 1 83 ? -6.760 9.125 -10.630 1.00 46.78 83 LYS A O 1
ATOM 743 N N . ASN A 1 84 ? -8.341 7.663 -9.974 1.00 44.78 84 ASN A N 1
ATOM 744 C CA . ASN A 1 84 ? -7.681 6.474 -10.487 1.00 44.78 84 ASN A CA 1
ATOM 745 C C . ASN A 1 84 ? -8.091 6.332 -11.965 1.00 44.78 84 ASN A C 1
ATOM 747 O O . ASN A 1 84 ? -9.016 5.593 -12.283 1.00 44.78 84 ASN A O 1
ATOM 751 N N . ASP A 1 85 ? -7.487 7.143 -12.840 1.00 42.94 85 ASP A N 1
ATOM 752 C CA . ASP A 1 85 ? -7.777 7.181 -14.286 1.00 42.94 85 ASP A CA 1
ATOM 753 C C . ASP A 1 85 ? -6.876 6.202 -15.082 1.00 42.94 85 ASP A C 1
ATOM 755 O O . ASP A 1 85 ? -6.513 6.481 -16.226 1.00 42.94 85 ASP A O 1
ATOM 759 N N . TYR A 1 86 ? -6.493 5.067 -14.482 1.00 39.66 86 TYR A N 1
ATOM 760 C CA . TYR A 1 86 ? -5.707 4.008 -15.136 1.00 39.66 86 TYR A CA 1
ATOM 761 C C . TYR A 1 86 ? -6.527 2.741 -15.368 1.00 39.66 86 TYR A C 1
ATOM 763 O O . TYR A 1 86 ? -7.182 2.278 -14.405 1.00 39.66 86 TYR A O 1
#

Radius of gyration: 15.47 Å; chains: 1; bounding box: 34×31×35 Å

pLDDT: mean 71.36, std 13.16, range [37.34, 86.62]

Secondary structure (DSSP, 8-state):
------HHHHHHHHHHH-SS-EEEEEE-TT-THHHHHHHHTT-EEEEEEEE-SS------SS-TTEEEEEEEE-GGG--TT-----